Protein AF-A0A9Q0DSI4-F1 (afdb_monomer_lite)

Radius of gyration: 20.11 Å; chains: 1; bounding box: 54×29×51 Å

Foldseek 3Di:
DVVVQCVQQPFDWDWDADPVGDIDPIDTDPDAGPPPDPCRQVVQCVLCVPPDDAQWDWDDDRPDIKTKDKFQDPVVVVVRVVVRVVSRVVVCVVSVHDDPPVPDDKDWDPPPDDDDRITMIMD

pLDDT: mean 86.6, std 12.38, range [42.34, 95.94]

Secondary structure (DSSP, 8-state):
-HHHHHHHHSS-EE--B-TTS-BPPPEE--SS--TT-TTHHHHHHHHTTTPPP-SSEEEEETTEEEEEEEESSHHHHHHHHHHHHHHHHHHHHHTT----TTT---B------SS---EEEE-

Organism: NCBI:txid630683

Sequence (123 aa):
MVKFIMEMLSNRSFILRTSDGQRSRLRRLRNGVPQGSVLSPLLFNIYIHDLPETTSRQYGYADYLAIMLRRTTLSVVEQGLNQDMGILAAYLRKWCLQLSTGKTVGRIPPVQQRGQKGTVGVL

Structure (mmCIF, N/CA/C/O backbone):
data_AF-A0A9Q0DSI4-F1
#
_entry.id   AF-A0A9Q0DSI4-F1
#
loop_
_atom_site.group_PDB
_atom_site.id
_atom_site.type_symbol
_atom_site.label_atom_id
_atom_site.label_alt_id
_atom_site.label_comp_id
_atom_site.label_asym_id
_atom_site.label_entity_id
_atom_site.label_seq_id
_atom_site.pdbx_PDB_ins_code
_atom_site.Cartn_x
_atom_site.Cartn_y
_atom_site.Cartn_z
_atom_site.occupancy
_atom_site.B_iso_or_equiv
_atom_site.auth_seq_id
_atom_site.auth_comp_id
_atom_site.auth_asym_id
_atom_site.auth_atom_id
_atom_site.pdbx_PDB_model_num
ATOM 1 N N . MET A 1 1 ? -7.888 1.664 -26.792 1.00 78.06 1 MET A N 1
ATOM 2 C CA . MET A 1 1 ? -7.495 2.079 -25.427 1.00 78.06 1 MET A CA 1
ATOM 3 C C . MET A 1 1 ? -6.755 0.979 -24.664 1.00 78.06 1 MET A C 1
ATOM 5 O O . MET A 1 1 ? -5.603 1.188 -24.323 1.00 78.06 1 MET A O 1
ATOM 9 N N . VAL A 1 2 ? -7.338 -0.210 -24.453 1.00 89.06 2 VAL A N 1
ATOM 10 C CA . VAL A 1 2 ? -6.691 -1.301 -23.680 1.00 89.06 2 VAL A CA 1
ATOM 11 C C . VAL A 1 2 ? -5.323 -1.715 -24.240 1.00 89.06 2 VAL A C 1
ATOM 13 O O . VAL A 1 2 ? -4.371 -1.850 -23.481 1.00 89.06 2 VAL A O 1
ATOM 16 N N . LYS A 1 3 ? -5.187 -1.834 -25.568 1.00 90.88 3 LYS A N 1
ATOM 17 C CA . LYS A 1 3 ? -3.911 -2.181 -26.221 1.00 90.88 3 LYS A CA 1
ATOM 18 C C . LYS A 1 3 ? -2.771 -1.220 -25.852 1.00 90.88 3 LYS A C 1
ATOM 20 O O . LYS A 1 3 ? -1.685 -1.671 -25.518 1.00 90.88 3 LYS A O 1
ATOM 25 N N . PHE A 1 4 ? -3.056 0.081 -25.831 1.00 89.94 4 PHE A N 1
ATOM 26 C CA . PHE A 1 4 ? -2.087 1.110 -25.455 1.00 89.94 4 PHE A CA 1
ATOM 27 C C . PHE A 1 4 ? -1.634 0.961 -23.996 1.00 89.94 4 PHE A C 1
ATOM 29 O O . PHE A 1 4 ? -0.442 0.989 -23.713 1.00 89.94 4 PHE A O 1
ATOM 36 N N . ILE A 1 5 ? -2.570 0.714 -23.072 1.00 91.06 5 ILE A N 1
ATOM 37 C CA . ILE A 1 5 ? -2.248 0.459 -21.659 1.00 91.06 5 ILE A CA 1
ATOM 38 C C . ILE A 1 5 ? -1.375 -0.797 -21.524 1.00 91.06 5 ILE A C 1
ATOM 40 O O . ILE A 1 5 ? -0.373 -0.782 -20.814 1.00 91.06 5 ILE A O 1
ATOM 44 N N . MET A 1 6 ? -1.709 -1.875 -22.236 1.00 91.12 6 MET A N 1
ATOM 45 C CA . MET A 1 6 ? -0.925 -3.114 -22.204 1.00 91.12 6 MET A CA 1
ATOM 46 C C . MET A 1 6 ? 0.493 -2.908 -22.743 1.00 91.12 6 MET A C 1
ATOM 48 O O . MET A 1 6 ? 1.447 -3.399 -22.140 1.00 91.12 6 MET A O 1
ATOM 52 N N . GLU A 1 7 ? 0.651 -2.150 -23.829 1.00 89.25 7 GLU A N 1
ATOM 53 C CA . GLU A 1 7 ? 1.961 -1.770 -24.370 1.00 89.25 7 GLU A CA 1
ATOM 54 C C . GLU A 1 7 ? 2.759 -0.917 -23.376 1.00 89.25 7 GLU A C 1
ATOM 56 O O . GLU A 1 7 ? 3.935 -1.193 -23.152 1.00 89.25 7 GLU A O 1
ATOM 61 N N . MET A 1 8 ? 2.120 0.044 -22.698 1.00 88.56 8 MET A N 1
ATOM 62 C CA . MET A 1 8 ? 2.762 0.851 -21.653 1.00 88.56 8 MET A CA 1
ATOM 63 C C . MET A 1 8 ? 3.252 0.029 -20.458 1.00 88.56 8 MET A C 1
ATOM 65 O O . MET A 1 8 ? 4.232 0.404 -19.816 1.00 88.56 8 MET A O 1
ATOM 69 N N . LEU A 1 9 ? 2.559 -1.054 -20.104 1.00 90.12 9 LEU A N 1
ATOM 70 C CA . LEU A 1 9 ? 2.914 -1.883 -18.950 1.00 90.12 9 LEU A CA 1
ATOM 71 C C . LEU A 1 9 ? 3.929 -2.981 -19.301 1.00 90.12 9 LEU A C 1
ATOM 73 O O . LEU A 1 9 ? 4.706 -3.389 -18.428 1.00 90.12 9 LEU A O 1
ATOM 77 N N . SER A 1 10 ? 3.969 -3.413 -20.563 1.00 90.25 10 SER A N 1
ATOM 78 C CA . SER A 1 10 ? 4.767 -4.545 -21.047 1.00 90.25 10 SER A CA 1
ATOM 79 C C . SER A 1 10 ? 6.212 -4.175 -21.393 1.00 90.25 10 SER A C 1
ATOM 81 O O . SER A 1 10 ? 6.521 -3.050 -21.760 1.00 90.25 10 SER A O 1
ATOM 83 N N . ASN A 1 11 ? 7.117 -5.159 -21.307 1.00 86.75 11 ASN A N 1
ATOM 84 C CA . ASN A 1 11 ? 8.500 -5.088 -21.816 1.00 86.75 11 ASN A CA 1
ATOM 85 C C . ASN A 1 11 ? 9.344 -3.886 -21.359 1.00 86.75 11 ASN A C 1
ATOM 87 O O . ASN A 1 11 ? 10.311 -3.511 -22.017 1.00 86.75 11 ASN A O 1
ATOM 91 N N . ARG A 1 12 ? 9.037 -3.322 -20.191 1.00 91.00 12 ARG A N 1
ATOM 92 C CA . ARG A 1 12 ? 9.796 -2.203 -19.636 1.00 91.00 12 ARG A CA 1
ATOM 93 C C . ARG A 1 12 ? 11.124 -2.653 -19.046 1.00 91.00 12 ARG A C 1
ATOM 95 O O . ARG A 1 12 ? 11.206 -3.659 -18.337 1.00 91.00 12 ARG A O 1
ATOM 102 N N . SER A 1 13 ? 12.159 -1.857 -19.277 1.00 91.94 13 SER A N 1
ATOM 103 C CA . SER A 1 13 ? 13.484 -2.055 -18.697 1.00 91.94 13 SER A CA 1
ATOM 104 C C . SER A 1 13 ? 14.192 -0.729 -18.461 1.00 91.94 13 SER A C 1
ATOM 106 O O . SER A 1 13 ? 13.922 0.239 -19.165 1.00 91.94 13 SER A O 1
ATOM 108 N N . PHE A 1 14 ? 15.117 -0.695 -17.507 1.00 90.81 14 PHE A N 1
ATOM 109 C CA . PHE A 1 14 ? 15.926 0.484 -17.214 1.00 90.81 14 PHE A CA 1
ATOM 110 C C . PHE A 1 14 ? 17.386 0.116 -16.935 1.00 90.81 14 PHE A C 1
ATOM 112 O O . PHE A 1 14 ? 17.717 -1.028 -16.607 1.00 90.81 14 PHE A O 1
ATOM 119 N N . ILE A 1 15 ? 18.253 1.119 -17.066 1.00 93.75 15 ILE A N 1
ATOM 120 C CA . ILE A 1 15 ? 19.657 1.104 -16.653 1.00 93.75 15 ILE A CA 1
ATOM 121 C C . ILE A 1 15 ? 19.873 2.349 -15.801 1.00 93.75 15 ILE A C 1
ATOM 123 O O . ILE A 1 15 ? 19.434 3.434 -16.176 1.00 93.75 15 ILE A O 1
ATOM 127 N N . LEU A 1 16 ? 20.560 2.198 -14.675 1.00 92.44 16 LEU A N 1
ATOM 128 C CA . LEU A 1 16 ? 20.995 3.328 -13.866 1.00 92.44 16 LEU A CA 1
ATOM 129 C C . LEU A 1 16 ? 22.334 3.829 -14.396 1.00 92.44 16 LEU A C 1
ATOM 131 O O . LEU A 1 16 ? 23.232 3.030 -14.669 1.00 92.44 16 LEU A O 1
ATOM 135 N N . ARG A 1 17 ? 22.445 5.148 -14.543 1.00 95.31 17 ARG A N 1
ATOM 136 C CA . ARG A 1 17 ? 23.699 5.844 -14.819 1.00 95.31 17 ARG A CA 1
ATOM 137 C C . ARG A 1 17 ? 24.055 6.695 -13.618 1.00 95.31 17 ARG A C 1
ATOM 139 O O . ARG A 1 17 ? 23.227 7.485 -13.172 1.00 95.31 17 ARG A O 1
ATOM 146 N N . THR A 1 18 ? 25.257 6.514 -13.103 1.00 93.69 18 THR A N 1
ATOM 147 C CA . THR A 1 18 ? 25.804 7.331 -12.022 1.00 93.69 18 THR A CA 1
ATOM 148 C C . THR A 1 18 ? 26.532 8.546 -12.596 1.00 93.69 18 THR A C 1
ATOM 150 O O . THR A 1 18 ? 26.855 8.595 -13.786 1.00 93.69 18 THR A O 1
ATOM 153 N N . SER A 1 19 ? 26.758 9.556 -11.757 1.00 92.25 19 SER A N 1
ATOM 154 C CA . SER A 1 19 ? 27.421 10.807 -12.148 1.00 92.25 19 SER A CA 1
ATOM 155 C C . SER A 1 19 ? 28.874 10.609 -12.593 1.00 92.25 19 SE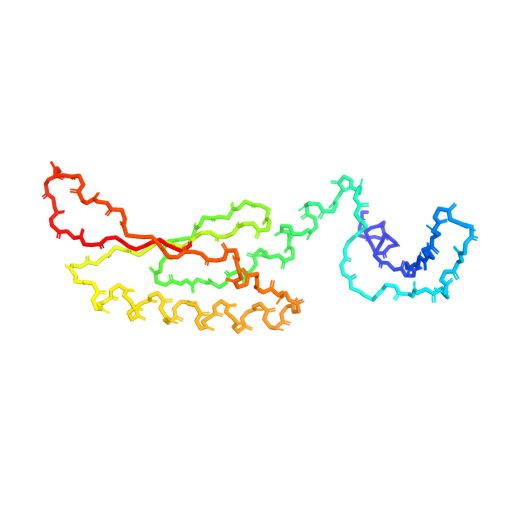R A C 1
ATOM 157 O O . SER A 1 19 ? 29.356 11.368 -13.426 1.00 92.25 19 SER A O 1
ATOM 159 N N . ASP A 1 20 ? 29.543 9.565 -12.101 1.00 93.56 20 ASP A N 1
ATOM 160 C CA . ASP A 1 20 ? 30.887 9.131 -12.511 1.00 93.56 20 ASP A CA 1
ATOM 161 C C . ASP A 1 20 ? 30.890 8.300 -13.815 1.00 93.56 20 ASP A C 1
ATOM 163 O O . ASP A 1 20 ? 31.924 7.783 -14.227 1.00 93.56 20 ASP A O 1
ATOM 167 N N . GLY A 1 21 ? 29.742 8.169 -14.492 1.00 92.00 21 GLY A N 1
ATOM 168 C CA . GLY A 1 21 ? 29.628 7.542 -15.812 1.00 92.00 21 GLY A CA 1
ATOM 169 C C . GLY A 1 21 ? 29.408 6.026 -15.805 1.00 92.00 21 GLY A C 1
ATOM 170 O O . GLY A 1 21 ? 29.236 5.437 -16.880 1.00 92.00 21 GLY A O 1
ATOM 171 N N . GLN A 1 22 ? 29.352 5.382 -14.635 1.00 94.56 22 GLN A N 1
ATOM 172 C CA . GLN A 1 22 ? 29.095 3.944 -14.550 1.00 94.56 22 GLN A CA 1
ATOM 173 C C . GLN A 1 22 ? 27.647 3.584 -14.899 1.00 94.56 22 GLN A C 1
ATOM 175 O O . GLN A 1 22 ? 26.717 4.389 -14.798 1.00 94.56 22 GLN A O 1
ATOM 180 N N . ARG A 1 23 ? 27.455 2.340 -15.356 1.00 95.69 23 ARG A N 1
ATOM 181 C CA . ARG A 1 23 ? 26.155 1.806 -15.781 1.00 95.69 23 ARG A CA 1
ATOM 182 C C . ARG A 1 23 ? 25.814 0.537 -15.024 1.00 95.69 23 ARG A C 1
ATOM 184 O O . ARG A 1 23 ? 26.627 -0.380 -14.937 1.00 95.69 23 ARG A O 1
ATOM 191 N N . SER A 1 24 ? 24.574 0.441 -14.554 1.00 94.31 24 SER A N 1
ATOM 192 C CA . SER A 1 24 ? 24.054 -0.831 -14.059 1.00 94.31 24 SER A CA 1
ATOM 193 C C . SER A 1 24 ? 23.828 -1.822 -15.203 1.00 94.31 24 SER A C 1
ATOM 195 O O . SER A 1 24 ? 23.702 -1.459 -16.373 1.00 94.31 24 SER A O 1
ATOM 197 N N . ARG A 1 25 ? 23.655 -3.099 -14.851 1.00 94.94 25 ARG A N 1
ATOM 198 C CA . ARG A 1 25 ? 23.054 -4.078 -15.767 1.00 94.94 25 ARG A CA 1
ATOM 199 C C . ARG A 1 25 ? 21.628 -3.649 -16.129 1.00 94.94 25 ARG A C 1
ATOM 201 O O . ARG A 1 25 ? 20.956 -3.005 -15.317 1.00 94.94 25 ARG A O 1
ATOM 208 N N . LEU A 1 26 ? 21.166 -4.049 -17.314 1.00 94.19 26 LEU A N 1
ATOM 209 C CA . LEU A 1 26 ? 19.774 -3.883 -17.727 1.00 94.19 26 LEU A CA 1
ATOM 210 C C . LEU A 1 26 ? 18.856 -4.619 -16.744 1.00 94.19 26 LEU A C 1
ATOM 212 O O . LEU A 1 26 ? 19.022 -5.815 -16.495 1.00 94.19 26 LEU A O 1
ATOM 216 N N . ARG A 1 27 ? 17.885 -3.906 -16.177 1.00 92.69 27 ARG A N 1
ATOM 217 C CA . ARG A 1 27 ? 16.870 -4.474 -15.286 1.00 92.69 27 ARG A CA 1
ATOM 218 C C . ARG A 1 27 ? 15.519 -4.424 -15.976 1.00 92.69 27 ARG A C 1
ATOM 220 O O . ARG A 1 27 ? 15.103 -3.365 -16.432 1.00 92.69 27 ARG A O 1
ATOM 227 N N . ARG A 1 28 ? 14.823 -5.560 -16.039 1.00 92.12 28 ARG A N 1
ATOM 228 C CA . ARG A 1 28 ? 13.447 -5.636 -16.547 1.00 92.12 28 ARG A CA 1
ATOM 229 C C . ARG A 1 28 ? 12.462 -5.372 -15.409 1.00 92.12 28 ARG A C 1
ATOM 231 O O . ARG A 1 28 ? 12.565 -5.996 -14.355 1.00 92.12 28 ARG A O 1
ATOM 238 N N . LEU A 1 29 ? 11.512 -4.473 -15.635 1.00 89.94 29 LEU A N 1
ATOM 239 C CA . LEU A 1 29 ? 10.433 -4.158 -14.702 1.00 89.94 29 LEU A CA 1
ATOM 240 C C . LEU A 1 29 ? 9.280 -5.132 -14.932 1.00 89.94 29 LEU A C 1
ATOM 242 O O . LEU A 1 29 ? 8.739 -5.206 -16.033 1.00 89.94 29 LEU A O 1
ATOM 246 N N . ARG A 1 30 ? 8.931 -5.897 -13.895 1.00 87.31 30 ARG A N 1
ATOM 247 C CA . ARG A 1 30 ? 7.808 -6.849 -13.936 1.00 87.31 30 ARG A CA 1
ATOM 248 C C . ARG A 1 30 ? 6.508 -6.250 -13.400 1.00 87.31 30 ARG A C 1
ATOM 250 O O . ARG A 1 30 ? 5.444 -6.619 -13.873 1.00 87.31 30 ARG A O 1
ATOM 257 N N . ASN A 1 31 ? 6.612 -5.303 -12.467 1.00 87.31 31 ASN A N 1
ATOM 258 C CA . ASN A 1 31 ? 5.484 -4.728 -11.736 1.00 87.31 31 ASN A CA 1
ATOM 259 C C . ASN A 1 31 ? 5.537 -3.190 -11.779 1.00 87.31 31 ASN A C 1
ATOM 261 O O . ASN A 1 31 ? 6.571 -2.602 -12.109 1.00 87.31 31 ASN A O 1
ATOM 265 N N . GLY A 1 32 ? 4.429 -2.551 -11.401 1.00 87.81 32 GLY A N 1
ATOM 266 C CA . GLY A 1 32 ? 4.300 -1.095 -11.289 1.00 87.81 32 GLY A CA 1
ATOM 267 C C . GLY A 1 32 ? 3.900 -0.412 -12.596 1.00 87.81 32 GLY A C 1
ATOM 268 O O . GLY A 1 32 ? 3.665 -1.058 -13.611 1.00 87.81 32 GLY A O 1
ATOM 269 N N . VAL A 1 33 ? 3.860 0.915 -12.595 1.00 90.19 33 VAL A N 1
ATOM 270 C CA . VAL A 1 33 ? 3.479 1.762 -13.742 1.00 90.19 33 VAL A CA 1
ATOM 271 C C . VAL A 1 33 ? 4.637 2.704 -14.108 1.00 90.19 33 VAL A C 1
ATOM 273 O O . VAL A 1 33 ? 5.528 2.898 -13.278 1.00 90.19 33 VAL A O 1
ATOM 276 N N . PRO A 1 34 ? 4.733 3.226 -15.346 1.00 86.75 34 PRO A N 1
ATOM 277 C CA . PRO A 1 34 ? 5.822 4.130 -15.719 1.00 86.75 34 PRO A CA 1
ATOM 278 C C . PRO A 1 34 ? 5.770 5.420 -14.887 1.00 86.75 34 PRO A C 1
ATOM 280 O O . PRO A 1 34 ? 4.843 6.219 -15.026 1.00 86.75 34 PRO A O 1
ATOM 283 N N . GLN A 1 35 ? 6.744 5.638 -14.003 1.00 83.12 35 GLN A N 1
ATOM 284 C CA . GLN A 1 35 ? 6.804 6.873 -13.216 1.00 83.12 35 GLN A CA 1
ATOM 285 C C . GLN A 1 35 ? 6.981 8.083 -14.145 1.00 83.12 35 GLN A C 1
ATOM 287 O O . GLN A 1 35 ? 7.770 8.032 -15.086 1.00 83.12 35 GLN A O 1
ATOM 292 N N . GLY A 1 36 ? 6.209 9.146 -13.911 1.00 84.38 36 GLY A N 1
ATOM 293 C CA . GLY A 1 36 ? 6.176 10.336 -14.773 1.00 84.38 36 GLY A CA 1
ATOM 294 C C . GLY A 1 36 ? 5.179 10.271 -15.937 1.00 84.38 36 GLY A C 1
ATOM 295 O O . GLY A 1 36 ? 4.996 11.267 -16.629 1.00 84.38 36 GLY A O 1
ATOM 296 N N . SER A 1 37 ? 4.490 9.143 -16.150 1.00 88.94 37 SER A N 1
ATOM 297 C CA . SER A 1 37 ? 3.376 9.101 -17.104 1.00 88.94 37 SER A CA 1
ATOM 298 C C . SER A 1 37 ? 2.103 9.710 -16.514 1.00 88.94 37 SER A C 1
ATOM 300 O O . SER A 1 37 ? 1.728 9.405 -15.383 1.00 88.94 37 SER A O 1
ATOM 302 N N . VAL A 1 38 ? 1.385 10.489 -17.328 1.00 89.31 38 VAL A N 1
ATOM 303 C CA . VAL A 1 38 ? 0.077 11.080 -16.994 1.00 89.31 38 VAL A CA 1
ATOM 304 C C . VAL A 1 38 ? -0.972 10.018 -16.640 1.00 89.31 38 VAL A C 1
ATOM 306 O O . VAL A 1 38 ? -1.847 10.269 -15.819 1.00 89.31 38 VAL A O 1
ATOM 309 N N . LEU A 1 39 ? -0.881 8.814 -17.218 1.00 90.94 39 LEU A N 1
ATOM 310 C CA . LEU A 1 39 ? -1.848 7.740 -16.960 1.00 90.94 39 LEU A CA 1
ATOM 311 C C . LEU A 1 39 ? -1.529 6.914 -15.713 1.00 90.94 39 LEU A C 1
ATOM 313 O O . LEU A 1 39 ? -2.397 6.198 -15.222 1.00 90.94 39 LEU A O 1
ATOM 317 N N . SER A 1 40 ? -0.310 7.003 -15.183 1.00 91.50 40 SER A N 1
ATOM 318 C CA . SER A 1 40 ? 0.112 6.195 -14.037 1.00 91.50 40 SER A CA 1
ATOM 319 C C . SER A 1 40 ? -0.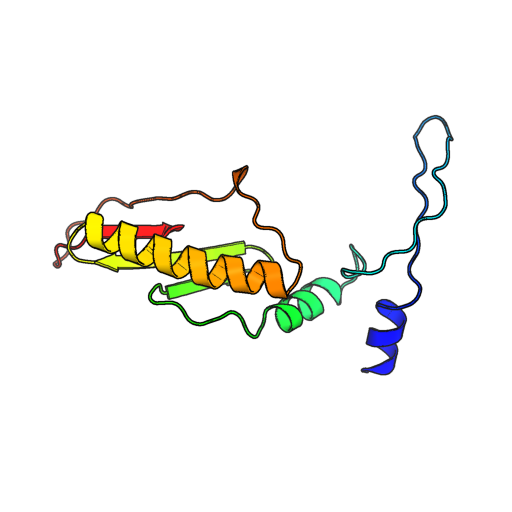744 6.410 -12.781 1.00 91.50 40 SER A C 1
ATOM 321 O O . SER A 1 40 ? -1.146 5.403 -12.197 1.00 91.50 40 SER A O 1
ATOM 323 N N . PRO A 1 41 ? -1.102 7.650 -12.381 1.00 91.81 41 PRO A N 1
ATOM 324 C CA . PRO A 1 41 ? -2.004 7.872 -11.247 1.00 91.81 41 PRO A CA 1
ATOM 325 C C . PRO A 1 41 ? -3.398 7.269 -11.459 1.00 91.81 41 PRO A C 1
ATOM 327 O O . PRO A 1 41 ? -3.957 6.662 -10.551 1.00 91.81 41 PRO A O 1
ATOM 330 N N . LEU A 1 42 ? -3.946 7.377 -12.674 1.00 92.19 42 LEU A N 1
ATOM 331 C CA . LEU A 1 42 ? -5.253 6.805 -13.004 1.00 92.19 42 LEU A CA 1
ATOM 332 C C . LEU A 1 42 ? -5.229 5.274 -12.925 1.00 92.19 42 LEU A C 1
ATOM 334 O O . LEU A 1 42 ? -6.117 4.669 -12.330 1.00 92.19 42 LEU A O 1
ATOM 338 N N . LEU A 1 43 ? -4.198 4.649 -13.500 1.00 92.44 43 LEU A N 1
ATOM 339 C CA . LEU A 1 43 ? -4.024 3.198 -13.452 1.00 92.44 43 LEU A CA 1
ATOM 340 C C . LEU A 1 43 ? -3.826 2.699 -12.019 1.00 92.44 43 LEU A C 1
ATOM 342 O O . LEU A 1 43 ? -4.333 1.634 -11.681 1.00 92.44 43 LEU A O 1
ATOM 346 N N . PHE A 1 44 ? -3.135 3.468 -11.175 1.00 91.75 44 PHE A N 1
ATOM 347 C CA . PHE A 1 44 ? -3.000 3.148 -9.759 1.00 91.75 44 PHE A CA 1
ATOM 348 C C . PHE A 1 44 ? -4.350 3.193 -9.034 1.00 91.75 44 PHE A C 1
ATOM 350 O O . PHE A 1 44 ? -4.686 2.234 -8.349 1.00 91.75 44 PHE A O 1
ATOM 357 N N . ASN A 1 45 ? -5.164 4.231 -9.250 1.00 92.06 45 ASN A N 1
ATOM 358 C CA . ASN A 1 45 ? -6.501 4.316 -8.651 1.00 92.06 45 ASN A CA 1
ATOM 359 C C . ASN A 1 45 ? -7.405 3.148 -9.075 1.00 92.06 45 ASN A C 1
ATOM 361 O O . ASN A 1 45 ? -8.139 2.616 -8.251 1.00 92.06 45 ASN A O 1
ATOM 365 N N . ILE A 1 46 ? -7.330 2.720 -10.341 1.00 93.06 46 ILE A N 1
ATOM 366 C CA . ILE A 1 46 ? -8.051 1.530 -10.823 1.00 93.06 46 ILE A CA 1
ATOM 367 C C . ILE A 1 46 ? -7.524 0.262 -10.137 1.00 93.06 46 ILE A C 1
ATOM 369 O O . ILE A 1 46 ? -8.310 -0.605 -9.770 1.00 93.06 46 ILE A O 1
ATOM 373 N N . TYR A 1 47 ? -6.206 0.157 -9.949 1.00 92.94 47 TYR A N 1
ATOM 374 C CA . TYR A 1 47 ? -5.565 -0.993 -9.311 1.00 92.94 47 TYR A CA 1
ATOM 375 C C . TYR A 1 47 ? -5.987 -1.188 -7.851 1.00 92.94 47 TYR A C 1
ATOM 377 O O . TYR A 1 47 ? -6.096 -2.325 -7.412 1.00 92.94 47 TYR A O 1
ATOM 385 N N . ILE A 1 48 ? -6.238 -0.098 -7.119 1.00 93.69 48 ILE A N 1
ATOM 386 C CA . ILE A 1 48 ? -6.669 -0.138 -5.712 1.00 93.69 48 ILE A CA 1
ATOM 387 C C . ILE A 1 48 ? -8.185 0.023 -5.528 1.00 93.69 48 ILE A C 1
ATOM 389 O O . ILE A 1 48 ? -8.654 0.192 -4.405 1.00 93.69 48 ILE A O 1
ATOM 393 N N . HIS A 1 49 ? -8.964 0.028 -6.613 1.00 93.06 49 HIS A N 1
ATOM 394 C CA . HIS A 1 49 ? -10.395 0.340 -6.564 1.00 93.06 49 HIS A CA 1
ATOM 395 C C . HIS A 1 49 ? -11.204 -0.669 -5.731 1.00 93.06 49 HIS A C 1
ATOM 397 O O . HIS A 1 49 ? -12.262 -0.331 -5.210 1.00 93.06 49 HIS A O 1
ATOM 403 N N . ASP A 1 50 ? -10.725 -1.906 -5.599 1.00 93.88 50 ASP A N 1
ATOM 404 C CA . ASP A 1 50 ? -11.357 -2.970 -4.814 1.00 93.88 50 ASP A CA 1
ATOM 405 C C . ASP A 1 50 ? -10.836 -3.042 -3.367 1.00 93.88 50 ASP A C 1
ATOM 407 O O . ASP A 1 50 ? -10.830 -4.116 -2.756 1.00 93.88 50 ASP A O 1
ATOM 411 N N . LEU A 1 51 ? -10.379 -1.909 -2.822 1.00 94.00 51 LEU A N 1
ATOM 412 C CA . LEU A 1 51 ? -9.960 -1.797 -1.429 1.00 94.00 51 LEU A CA 1
ATOM 413 C C . LEU A 1 51 ? -11.063 -2.363 -0.509 1.00 94.00 51 LEU A C 1
ATOM 415 O O . LEU A 1 51 ? -12.232 -2.001 -0.661 1.00 94.00 51 LEU A O 1
ATOM 419 N N . PRO A 1 52 ? -10.731 -3.281 0.416 1.00 95.50 52 PRO A N 1
ATOM 420 C CA . PRO A 1 52 ? -11.735 -4.008 1.171 1.00 95.50 52 PRO A CA 1
ATOM 421 C C . PRO A 1 52 ? -12.432 -3.067 2.140 1.00 95.50 52 PRO A C 1
ATOM 423 O O . PRO A 1 52 ? -11.794 -2.209 2.752 1.00 95.50 52 PRO A O 1
ATOM 426 N N . GLU A 1 53 ? -13.728 -3.273 2.338 1.00 93.69 53 GLU A N 1
ATOM 427 C CA . GLU A 1 53 ? -14.454 -2.559 3.378 1.00 93.69 53 GLU A CA 1
ATOM 428 C C . GLU A 1 53 ? -13.931 -2.943 4.768 1.00 93.69 53 GLU A C 1
ATOM 430 O O . GLU A 1 53 ? -13.549 -4.084 5.043 1.00 93.69 53 GLU A O 1
ATOM 435 N N . THR A 1 54 ? -13.917 -1.956 5.655 1.00 94.94 54 THR A N 1
ATOM 436 C CA . THR A 1 54 ? -13.481 -2.089 7.044 1.00 94.94 54 THR A CA 1
ATOM 437 C C . THR A 1 54 ? -14.538 -1.519 7.970 1.00 94.94 54 THR A C 1
ATOM 439 O O . THR A 1 54 ? -15.440 -0.800 7.541 1.00 94.94 54 THR A O 1
ATOM 442 N N . THR A 1 55 ? -14.404 -1.772 9.269 1.00 94.19 55 THR A N 1
ATOM 443 C CA . THR A 1 55 ? -15.289 -1.151 10.262 1.00 94.19 55 THR A CA 1
ATOM 444 C C . THR A 1 55 ? -15.068 0.365 10.339 1.00 94.19 55 THR A C 1
ATOM 446 O O . THR A 1 55 ? -15.991 1.136 10.625 1.00 94.19 55 THR A O 1
ATOM 449 N N . SER A 1 56 ? -13.830 0.798 10.102 1.00 94.81 56 SER A N 1
ATOM 450 C CA . SER A 1 56 ? -13.434 2.198 10.003 1.00 94.81 56 SER A CA 1
ATOM 451 C C . SER A 1 56 ? -13.880 2.832 8.692 1.00 94.81 56 SER A C 1
ATOM 453 O O . SER A 1 56 ? -13.897 2.189 7.643 1.00 94.81 56 SER A O 1
ATOM 455 N N . ARG A 1 57 ? -14.163 4.137 8.739 1.00 94.62 57 ARG A N 1
ATOM 456 C CA . ARG A 1 57 ? -14.322 4.947 7.524 1.00 94.62 57 ARG A CA 1
ATOM 457 C C . ARG A 1 57 ? -12.964 5.130 6.863 1.00 94.62 57 ARG A C 1
ATOM 459 O O . ARG A 1 57 ? -11.998 5.410 7.565 1.00 94.62 57 ARG A O 1
ATOM 466 N N . GLN A 1 58 ? -12.917 5.027 5.541 1.00 93.56 58 GLN A N 1
ATOM 467 C CA . GLN A 1 58 ? -11.688 5.124 4.758 1.00 93.56 58 GLN A CA 1
ATOM 468 C C . GLN A 1 58 ? -11.660 6.423 3.950 1.00 93.56 58 GLN A C 1
ATOM 470 O O . GLN A 1 58 ? -12.677 6.844 3.399 1.00 93.56 58 GLN A O 1
ATOM 475 N N . TYR A 1 59 ? -10.487 7.042 3.868 1.00 92.31 59 TYR A N 1
ATOM 476 C CA . TYR A 1 59 ? -10.227 8.252 3.097 1.00 92.31 59 TYR A CA 1
ATOM 477 C C . TYR A 1 59 ? -8.961 8.030 2.270 1.00 92.31 59 TYR A C 1
ATOM 479 O O . TYR A 1 59 ? -7.870 7.922 2.826 1.00 92.31 59 TYR A O 1
ATOM 487 N N . GLY A 1 60 ? -9.112 7.926 0.951 1.00 91.00 60 GLY A N 1
ATOM 488 C CA . GLY A 1 60 ? -8.010 7.665 0.027 1.00 91.00 60 GLY A CA 1
ATOM 489 C C . GLY A 1 60 ? -7.654 8.886 -0.819 1.00 91.00 60 GLY A C 1
ATOM 490 O O . GLY A 1 60 ? -8.542 9.586 -1.306 1.00 91.00 60 GLY A O 1
ATOM 491 N N . TYR A 1 61 ? -6.361 9.116 -1.031 1.00 89.69 61 TYR A N 1
ATOM 492 C CA . TYR A 1 61 ? -5.847 10.051 -2.028 1.00 89.69 61 TYR A CA 1
ATOM 493 C C . TYR A 1 61 ? -4.531 9.528 -2.604 1.00 89.69 61 TYR A C 1
ATOM 495 O O . TYR A 1 61 ? -3.518 9.494 -1.906 1.00 89.69 61 TYR A O 1
ATOM 503 N N . ALA A 1 62 ? -4.532 9.151 -3.886 1.00 88.56 62 ALA A N 1
ATOM 504 C CA . ALA A 1 62 ? -3.400 8.463 -4.508 1.00 88.56 62 ALA A CA 1
ATOM 505 C C . ALA A 1 62 ? -2.951 7.266 -3.641 1.00 88.56 62 ALA A C 1
ATOM 507 O O . ALA A 1 62 ? -3.770 6.406 -3.333 1.00 88.56 62 ALA A O 1
ATOM 508 N N . ASP A 1 63 ? -1.682 7.207 -3.236 1.00 87.69 63 ASP A N 1
ATOM 509 C CA . ASP A 1 63 ? -1.108 6.170 -2.372 1.00 87.69 63 ASP A CA 1
ATOM 510 C C . ASP A 1 63 ? -1.372 6.373 -0.869 1.00 87.69 63 ASP A C 1
ATOM 512 O O . ASP A 1 63 ? -1.043 5.499 -0.064 1.00 87.69 63 ASP A O 1
ATOM 516 N N . TYR A 1 64 ? -1.986 7.492 -0.478 1.00 89.44 64 TYR A N 1
ATOM 517 C CA . TYR A 1 64 ? -2.367 7.752 0.905 1.00 89.44 64 TYR A CA 1
ATOM 518 C C . TYR A 1 64 ? -3.729 7.146 1.216 1.00 89.44 64 TYR A C 1
ATOM 520 O O . TYR A 1 64 ? -4.722 7.428 0.546 1.00 89.44 64 TYR A O 1
ATOM 528 N N . LEU A 1 65 ? -3.778 6.370 2.292 1.00 91.00 65 LEU A N 1
ATOM 529 C CA . LEU A 1 65 ? -5.001 5.846 2.878 1.00 91.00 65 LEU A CA 1
ATOM 530 C C . LEU A 1 65 ? -5.019 6.224 4.355 1.00 91.00 65 LEU A C 1
ATOM 532 O O . LEU A 1 65 ? -4.079 5.895 5.074 1.00 91.00 65 LEU A O 1
ATOM 536 N N . ALA A 1 66 ? -6.089 6.885 4.782 1.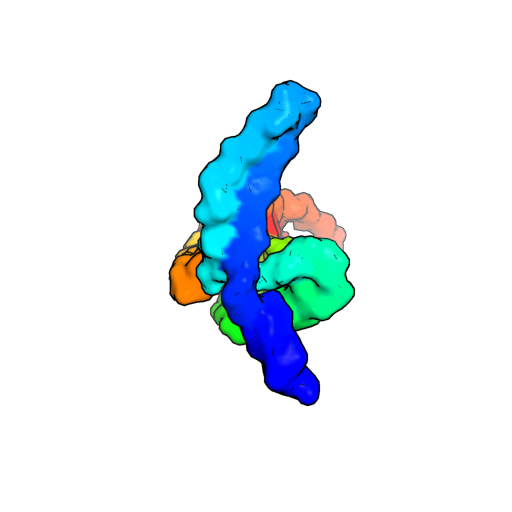00 92.19 66 ALA A N 1
ATOM 537 C CA . ALA A 1 66 ? -6.377 7.135 6.184 1.00 92.19 66 ALA A CA 1
ATOM 538 C C . ALA A 1 66 ? -7.641 6.380 6.596 1.00 92.19 66 ALA A C 1
ATOM 540 O O . ALA A 1 66 ? -8.633 6.373 5.859 1.00 92.19 66 ALA A O 1
ATOM 541 N N . ILE A 1 67 ? -7.628 5.772 7.780 1.00 93.38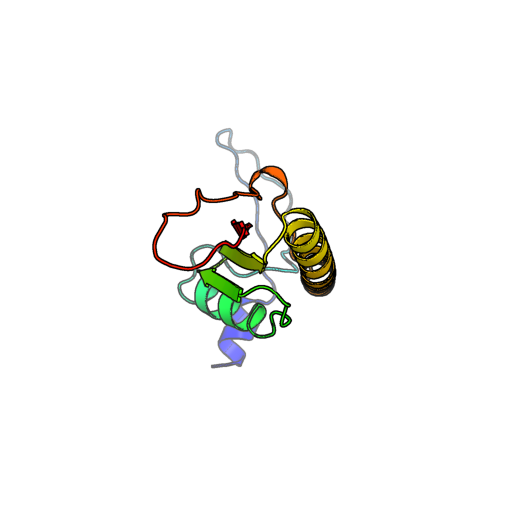 67 ILE A N 1
ATOM 542 C CA . ILE A 1 67 ? -8.800 5.100 8.347 1.00 93.38 67 ILE A CA 1
ATOM 543 C C . ILE A 1 67 ? -9.189 5.722 9.681 1.00 93.38 67 ILE A C 1
ATOM 545 O O . ILE A 1 67 ? -8.339 6.049 10.503 1.00 93.38 67 ILE A O 1
ATOM 549 N N . MET A 1 68 ? -10.490 5.904 9.902 1.00 93.06 68 MET A N 1
ATOM 550 C CA . MET A 1 68 ? -11.023 6.538 11.104 1.00 93.06 68 MET A CA 1
ATOM 551 C C . MET A 1 68 ? -12.092 5.676 11.764 1.00 93.06 68 MET A C 1
ATOM 553 O O . MET A 1 68 ? -13.136 5.381 11.170 1.00 93.06 68 MET A O 1
ATOM 557 N N . LEU A 1 69 ? -11.875 5.382 13.043 1.00 92.25 69 LEU A N 1
ATOM 558 C CA . LEU A 1 69 ? -12.813 4.664 13.892 1.00 92.25 69 LEU A CA 1
ATOM 559 C C . LEU A 1 69 ? -13.252 5.535 15.067 1.00 92.25 69 LEU A C 1
ATOM 561 O O . LEU A 1 69 ? -12.432 6.098 15.787 1.00 92.25 69 LEU A O 1
ATOM 565 N N . ARG A 1 70 ? -14.563 5.605 15.306 1.00 91.31 70 ARG A N 1
ATOM 566 C CA . ARG A 1 70 ? -15.139 6.267 16.484 1.00 91.31 70 ARG A CA 1
ATOM 567 C C . ARG A 1 70 ? -15.874 5.254 17.349 1.00 91.31 70 ARG A C 1
ATOM 569 O O . ARG A 1 70 ? -16.794 4.589 16.866 1.00 91.31 70 ARG A O 1
ATOM 576 N N . ARG A 1 71 ? -15.490 5.150 18.622 1.00 88.75 71 ARG A N 1
ATOM 577 C CA . ARG A 1 71 ? -16.124 4.282 19.631 1.00 88.75 71 ARG A CA 1
ATOM 578 C C . ARG A 1 71 ? -16.158 4.976 20.991 1.00 88.75 71 ARG A C 1
ATOM 580 O O . ARG A 1 71 ? -15.634 6.067 21.155 1.00 88.75 71 ARG A O 1
ATOM 587 N N . THR A 1 72 ? -16.829 4.383 21.967 1.00 87.19 72 THR A N 1
ATOM 588 C CA . THR A 1 72 ? -16.980 4.961 23.313 1.00 87.19 72 THR A CA 1
ATOM 589 C C . THR A 1 72 ? -15.731 4.807 24.178 1.00 87.19 72 THR A C 1
ATOM 591 O O . THR A 1 72 ? -15.487 5.650 25.035 1.00 87.19 72 THR A O 1
ATOM 594 N N . THR A 1 73 ? -14.934 3.765 23.936 1.00 87.75 73 THR A N 1
ATOM 595 C CA . THR A 1 73 ? -13.775 3.402 24.758 1.00 87.75 73 THR A CA 1
ATOM 596 C C . THR A 1 73 ? -12.559 3.162 23.878 1.00 87.75 73 THR A C 1
ATOM 598 O O . THR A 1 73 ? -12.676 2.555 22.813 1.00 87.75 73 THR A O 1
ATOM 601 N N . LEU A 1 74 ? -11.386 3.585 24.355 1.00 87.19 74 LEU A N 1
ATOM 602 C CA . LEU A 1 74 ? -10.120 3.425 23.644 1.00 87.19 74 LEU A CA 1
ATOM 603 C C . LEU A 1 74 ? -9.816 1.962 23.296 1.00 87.19 74 LEU A C 1
ATOM 605 O O . LEU A 1 74 ? -9.486 1.679 22.155 1.00 87.19 74 LEU A O 1
ATOM 609 N N . SER A 1 75 ? -10.036 1.031 24.226 1.00 89.81 75 SER A N 1
ATOM 610 C CA . SER A 1 75 ? -9.822 -0.404 23.985 1.00 89.81 75 SER A CA 1
ATOM 611 C C . SER A 1 75 ? -10.604 -0.931 22.769 1.00 89.81 75 SER A C 1
ATOM 613 O O . SER A 1 75 ? -10.070 -1.696 21.970 1.00 89.81 75 SER A O 1
ATOM 615 N N . VAL A 1 76 ? -11.841 -0.461 22.562 1.00 90.81 76 VAL A N 1
ATOM 616 C CA . VAL A 1 76 ? -12.658 -0.852 21.397 1.00 90.81 76 VAL A CA 1
ATOM 617 C C . VAL A 1 76 ? -12.143 -0.190 20.114 1.00 90.81 76 VAL A C 1
ATOM 619 O O . VAL A 1 76 ? -12.215 -0.787 19.042 1.00 90.81 76 VAL A O 1
ATOM 622 N N . VAL A 1 77 ? -11.613 1.037 20.208 1.00 90.81 77 VAL A N 1
ATOM 623 C CA . VAL A 1 77 ? -10.951 1.707 19.076 1.00 90.81 77 VAL A CA 1
ATOM 624 C C . VAL A 1 77 ? -9.703 0.929 18.661 1.00 90.81 77 VAL A C 1
ATOM 626 O O . VAL A 1 77 ? -9.558 0.608 17.489 1.00 90.81 77 VAL A O 1
ATOM 629 N N . GLU A 1 78 ? -8.831 0.587 19.607 1.00 90.75 78 GLU A N 1
ATOM 630 C CA . GLU A 1 78 ? -7.599 -0.163 19.345 1.00 90.75 78 GLU A CA 1
ATOM 631 C C . GLU A 1 78 ? -7.895 -1.533 18.738 1.00 90.75 78 GLU A C 1
ATOM 633 O O . GLU A 1 78 ? -7.312 -1.897 17.719 1.00 90.75 78 GLU A O 1
ATOM 638 N N . GLN A 1 79 ? -8.847 -2.275 19.313 1.00 93.62 79 GLN A N 1
ATOM 639 C CA . GLN A 1 79 ? -9.246 -3.577 18.789 1.00 93.62 79 GLN A CA 1
ATOM 640 C C . GLN A 1 79 ? -9.783 -3.472 17.354 1.00 93.62 79 GLN A C 1
ATOM 642 O O . GLN A 1 79 ? -9.375 -4.251 16.493 1.00 93.62 79 GLN A O 1
ATOM 647 N N . GLY A 1 80 ? -10.668 -2.506 17.086 1.00 93.62 80 GLY A N 1
ATOM 648 C CA . GLY A 1 80 ? -11.242 -2.315 15.755 1.00 93.62 80 GLY A CA 1
ATOM 649 C C . GLY A 1 80 ? -10.207 -1.877 14.719 1.00 93.62 80 GLY A C 1
ATOM 650 O O . GLY A 1 80 ? -10.164 -2.440 13.629 1.00 93.62 80 GLY A O 1
ATOM 651 N N . LEU A 1 81 ? -9.319 -0.940 15.069 1.00 93.56 81 LEU A N 1
ATOM 652 C CA . LEU A 1 81 ? -8.233 -0.520 14.181 1.00 93.56 81 LEU A CA 1
ATOM 653 C C . LEU A 1 81 ? -7.255 -1.667 13.902 1.00 93.56 81 LEU A C 1
ATOM 655 O O . LEU A 1 81 ? -6.849 -1.845 12.760 1.00 93.56 81 LEU A O 1
ATOM 659 N N . ASN A 1 82 ? -6.918 -2.488 14.899 1.00 93.31 82 ASN A N 1
ATOM 660 C CA . ASN A 1 82 ? -6.057 -3.656 14.696 1.00 93.31 82 ASN A CA 1
ATOM 661 C C . ASN A 1 82 ? -6.698 -4.694 13.763 1.00 93.31 82 ASN A C 1
ATOM 663 O O . ASN A 1 82 ? -6.013 -5.268 12.914 1.00 93.31 82 ASN A O 1
ATOM 667 N N . GLN A 1 83 ? -8.009 -4.915 13.886 1.00 95.94 83 GLN A N 1
ATOM 668 C CA . GLN A 1 83 ? -8.750 -5.790 12.980 1.00 95.94 83 GLN A CA 1
ATOM 669 C C . GLN A 1 83 ? -8.741 -5.245 11.545 1.00 95.94 83 GLN A C 1
ATOM 671 O O . GLN A 1 83 ? -8.410 -5.979 10.611 1.00 95.94 83 GLN A O 1
ATOM 676 N N . ASP A 1 84 ? -9.043 -3.957 11.373 1.00 95.38 84 ASP A N 1
ATOM 677 C CA . ASP A 1 84 ? -9.047 -3.293 10.068 1.00 95.38 84 ASP A CA 1
ATOM 678 C C . ASP A 1 84 ? -7.644 -3.308 9.429 1.00 95.38 84 ASP A C 1
ATOM 680 O O . ASP A 1 84 ? -7.499 -3.614 8.244 1.00 95.38 84 ASP A O 1
ATOM 684 N N . MET A 1 85 ? -6.589 -3.094 10.223 1.00 93.00 85 MET A N 1
ATOM 685 C CA . MET A 1 85 ? -5.198 -3.219 9.775 1.00 93.00 85 MET A CA 1
ATOM 686 C C . MET A 1 85 ? -4.855 -4.636 9.309 1.00 93.00 85 MET A C 1
ATOM 688 O O . MET A 1 85 ? -4.117 -4.789 8.337 1.00 93.00 85 MET A O 1
ATOM 692 N N . GLY A 1 86 ? -5.399 -5.675 9.949 1.00 94.12 86 GLY A N 1
ATOM 693 C CA . GLY A 1 86 ? -5.233 -7.060 9.506 1.00 94.12 86 GLY A CA 1
ATOM 694 C C . GLY A 1 86 ? -5.849 -7.318 8.126 1.00 94.12 86 GLY A C 1
ATOM 695 O O . GLY A 1 86 ? -5.215 -7.941 7.269 1.00 94.12 86 GLY A O 1
ATOM 696 N N . ILE A 1 87 ? -7.053 -6.788 7.887 1.00 95.75 87 ILE A N 1
ATOM 697 C CA . ILE A 1 87 ? -7.757 -6.878 6.597 1.00 95.75 87 ILE A CA 1
ATOM 698 C C . ILE A 1 87 ? -6.959 -6.149 5.508 1.00 95.75 87 ILE A C 1
ATOM 700 O O . ILE A 1 87 ? -6.652 -6.730 4.461 1.00 95.75 87 ILE A O 1
ATOM 704 N N . LEU A 1 88 ? -6.561 -4.901 5.773 1.00 94.69 88 LEU A N 1
ATOM 705 C CA . LEU A 1 88 ? -5.787 -4.092 4.832 1.00 94.69 88 LEU A CA 1
ATOM 706 C C . LEU A 1 88 ? -4.418 -4.717 4.544 1.00 94.69 88 LEU A C 1
ATOM 708 O O . LEU A 1 88 ? -4.019 -4.803 3.387 1.00 94.69 88 LEU A O 1
ATOM 712 N N . ALA A 1 89 ? -3.714 -5.234 5.553 1.00 93.50 89 ALA A N 1
ATOM 713 C CA . ALA A 1 89 ? -2.431 -5.907 5.356 1.00 93.50 89 ALA A CA 1
ATOM 714 C C . ALA A 1 89 ? -2.559 -7.152 4.463 1.00 93.50 89 ALA A C 1
ATOM 716 O O . ALA A 1 89 ? -1.708 -7.391 3.600 1.00 93.50 89 ALA A O 1
ATOM 717 N N . ALA A 1 90 ? -3.631 -7.935 4.627 1.00 95.38 90 ALA A N 1
ATOM 718 C CA . ALA A 1 90 ? -3.901 -9.079 3.764 1.00 95.38 90 ALA A CA 1
ATOM 719 C C . ALA A 1 90 ? -4.153 -8.650 2.309 1.00 95.38 90 ALA A C 1
ATOM 721 O O . ALA A 1 90 ? -3.592 -9.262 1.395 1.00 95.38 90 ALA A O 1
ATOM 722 N N . TYR A 1 91 ? -4.928 -7.582 2.102 1.00 95.56 91 TYR A N 1
ATOM 723 C CA . TYR A 1 91 ? -5.171 -6.995 0.784 1.00 95.56 91 TYR A CA 1
ATOM 724 C C . TYR A 1 91 ? -3.883 -6.478 0.133 1.00 95.56 91 TYR A C 1
ATOM 726 O O . TYR A 1 91 ? -3.557 -6.880 -0.983 1.00 95.56 91 TYR A O 1
ATOM 734 N N . LEU A 1 92 ? -3.102 -5.657 0.841 1.00 93.56 92 LEU A N 1
ATOM 735 C CA . LEU A 1 92 ? -1.848 -5.105 0.322 1.00 93.56 92 LEU A CA 1
ATOM 736 C C . LEU A 1 92 ? -0.884 -6.224 -0.085 1.00 93.56 92 LEU A C 1
ATOM 738 O O . LEU A 1 92 ? -0.321 -6.190 -1.176 1.00 93.56 92 LEU A O 1
ATOM 742 N N . ARG A 1 93 ? -0.769 -7.277 0.734 1.00 93.94 93 ARG A N 1
ATOM 743 C CA . ARG A 1 93 ? 0.046 -8.455 0.411 1.00 93.94 93 ARG A CA 1
ATOM 744 C C . ARG A 1 93 ? -0.458 -9.190 -0.834 1.00 93.94 93 ARG A C 1
ATOM 746 O O . ARG A 1 93 ? 0.362 -9.568 -1.665 1.00 93.94 93 ARG A O 1
ATOM 753 N N . LYS A 1 94 ? -1.776 -9.382 -0.978 1.00 94.88 94 LYS A N 1
ATOM 754 C CA . LYS A 1 94 ? -2.389 -10.004 -2.168 1.00 94.88 94 LYS A CA 1
ATOM 755 C C . LYS A 1 94 ? -2.044 -9.224 -3.440 1.00 94.88 94 LYS A C 1
ATOM 757 O O . LYS A 1 94 ? -1.734 -9.831 -4.460 1.00 94.88 94 LYS A O 1
ATOM 762 N N . TRP A 1 95 ? -2.053 -7.897 -3.357 1.00 92.62 95 TRP A N 1
ATOM 763 C CA . TRP A 1 95 ? -1.781 -6.990 -4.472 1.00 92.62 95 TRP A CA 1
ATOM 764 C C . TRP A 1 95 ? -0.318 -6.533 -4.562 1.00 92.62 95 TRP A C 1
ATOM 766 O O . TRP A 1 95 ? -0.011 -5.578 -5.275 1.00 92.62 95 TRP A O 1
ATOM 776 N N . CYS A 1 96 ? 0.610 -7.205 -3.875 1.00 91.81 96 CYS A N 1
ATOM 777 C CA . CYS A 1 96 ? 2.043 -6.882 -3.892 1.00 91.81 96 CYS A CA 1
ATOM 778 C C . CYS A 1 96 ? 2.366 -5.409 -3.551 1.00 91.81 96 CYS A C 1
ATOM 780 O O . CYS A 1 96 ? 3.364 -4.862 -4.025 1.00 91.81 96 CYS A O 1
ATOM 782 N N . LEU A 1 97 ? 1.529 -4.769 -2.735 1.00 91.31 97 LEU A N 1
ATOM 783 C CA . LEU A 1 97 ? 1.735 -3.433 -2.190 1.00 91.31 97 LEU A CA 1
ATOM 784 C C . LEU A 1 97 ? 2.418 -3.536 -0.823 1.00 91.31 97 LEU A C 1
ATOM 786 O O . LEU A 1 97 ? 2.152 -4.446 -0.037 1.00 91.31 97 LEU A O 1
ATOM 790 N N . GLN A 1 98 ? 3.309 -2.591 -0.533 1.00 88.19 98 GLN A N 1
ATOM 791 C CA . GLN A 1 98 ? 4.037 -2.540 0.731 1.00 88.19 98 GLN A CA 1
ATOM 792 C C . GLN A 1 98 ? 3.570 -1.347 1.556 1.00 88.19 98 GLN A C 1
ATOM 794 O O . GLN A 1 98 ? 3.626 -0.205 1.101 1.00 88.19 98 GLN A O 1
ATOM 799 N N . LEU A 1 99 ? 3.140 -1.619 2.787 1.00 85.75 99 LEU A N 1
ATOM 800 C CA . LEU A 1 99 ? 2.811 -0.573 3.744 1.00 85.75 99 LEU A CA 1
ATOM 801 C C . LEU A 1 99 ? 4.098 0.099 4.236 1.00 85.75 99 LEU A C 1
ATOM 803 O O . LEU A 1 99 ? 5.025 -0.569 4.697 1.00 85.75 99 LEU A O 1
ATOM 807 N N . SER A 1 100 ? 4.142 1.429 4.183 1.00 85.62 100 SER A N 1
ATOM 808 C CA . SER A 1 100 ? 5.249 2.210 4.742 1.00 85.62 100 SER A CA 1
ATOM 809 C C . SER A 1 100 ? 5.105 2.334 6.260 1.00 85.62 100 SER A C 1
ATOM 811 O O . SER A 1 100 ? 4.651 3.362 6.753 1.00 85.62 100 SER A O 1
ATOM 813 N N . THR A 1 101 ? 5.521 1.309 7.006 1.00 82.38 101 THR A N 1
ATOM 814 C CA . THR A 1 101 ? 5.379 1.248 8.476 1.00 82.38 101 THR A CA 1
ATOM 815 C C . THR A 1 101 ? 5.968 2.460 9.199 1.00 82.38 101 THR A C 1
ATOM 817 O O . THR A 1 101 ? 5.370 2.948 10.147 1.00 82.38 101 THR A O 1
ATOM 820 N N . GLY A 1 102 ? 7.093 3.002 8.721 1.00 81.38 102 GLY A N 1
ATOM 821 C CA . GLY A 1 102 ? 7.710 4.207 9.293 1.00 81.38 102 GLY A CA 1
ATOM 822 C C . GLY A 1 102 ? 6.942 5.511 9.040 1.00 81.38 102 GLY A C 1
ATOM 823 O O . GLY A 1 102 ? 7.247 6.523 9.661 1.00 81.38 102 GLY A O 1
ATOM 824 N N . LYS A 1 103 ? 5.967 5.508 8.121 1.00 80.69 103 LYS A N 1
ATOM 825 C CA . LYS A 1 103 ? 5.100 6.660 7.821 1.00 80.69 103 LYS A CA 1
ATOM 826 C C . LYS A 1 103 ? 3.687 6.499 8.384 1.00 80.69 103 LYS A C 1
ATOM 828 O O . LYS A 1 103 ? 2.969 7.490 8.476 1.00 80.69 103 LYS A O 1
ATOM 833 N N . THR A 1 104 ? 3.281 5.280 8.737 1.00 84.19 104 THR A N 1
ATOM 834 C CA . THR A 1 104 ? 1.973 4.995 9.335 1.00 84.19 104 THR A CA 1
ATOM 835 C C . THR A 1 104 ? 1.942 5.508 10.773 1.00 84.19 104 THR A C 1
ATOM 837 O O . THR A 1 104 ? 2.789 5.136 11.582 1.00 84.19 104 THR A O 1
ATOM 840 N N . VAL A 1 105 ? 0.974 6.369 11.099 1.00 84.81 105 VAL A N 1
ATOM 841 C CA . VAL A 1 105 ? 0.890 7.025 12.410 1.00 84.81 105 VAL A CA 1
ATOM 842 C C . VAL A 1 105 ? -0.521 6.942 12.975 1.00 84.81 105 VAL A C 1
ATOM 844 O O . VAL A 1 105 ? -1.471 7.390 12.353 1.00 84.81 105 VAL A O 1
ATOM 847 N N . GLY A 1 106 ? -0.654 6.422 14.194 1.00 84.94 106 GLY A N 1
ATOM 848 C CA . GLY A 1 106 ? -1.910 6.473 14.942 1.00 84.94 106 GLY A CA 1
ATOM 849 C C . GLY A 1 106 ? -2.064 7.800 15.672 1.00 84.94 106 GLY A C 1
ATOM 850 O O . GLY A 1 106 ? -1.143 8.247 16.357 1.00 84.94 106 GLY A O 1
ATOM 851 N N . ARG A 1 107 ? -3.230 8.439 15.550 1.00 83.75 107 ARG A N 1
ATOM 852 C CA . ARG A 1 107 ? -3.584 9.660 16.282 1.00 83.75 107 ARG A CA 1
ATOM 853 C C . ARG A 1 107 ? -4.968 9.548 16.903 1.00 83.75 107 ARG A C 1
ATOM 855 O O . ARG A 1 107 ? -5.929 9.143 16.258 1.00 83.75 107 ARG A O 1
ATOM 862 N N . ILE A 1 108 ? -5.069 9.991 18.151 1.00 81.88 108 ILE A N 1
ATOM 863 C CA . ILE A 1 108 ? -6.333 10.160 18.868 1.00 81.88 108 ILE A CA 1
ATOM 864 C C . ILE A 1 108 ? -6.569 11.668 18.967 1.00 81.88 108 ILE A C 1
ATOM 866 O O . ILE A 1 108 ? -5.900 12.328 19.766 1.00 81.88 108 ILE A O 1
ATOM 870 N N . PRO A 1 109 ? -7.437 12.263 18.130 1.00 74.94 109 PRO A N 1
ATOM 871 C CA . PRO A 1 109 ? -7.729 13.682 18.246 1.00 74.94 109 PRO A CA 1
ATOM 872 C C . PRO A 1 109 ? -8.435 13.984 19.579 1.00 74.94 109 PRO A C 1
ATOM 874 O O . PRO A 1 109 ? -9.246 13.175 20.049 1.00 74.94 109 PRO A O 1
ATOM 877 N N . PRO A 1 110 ? -8.166 15.152 20.194 1.00 62.25 110 PRO A N 1
ATOM 878 C CA . PRO A 1 110 ? -8.881 15.579 21.386 1.00 62.25 110 PRO A CA 1
ATOM 879 C C . PRO A 1 110 ? -10.373 15.720 21.069 1.00 62.25 110 PRO A C 1
ATOM 881 O O . PRO A 1 110 ? -10.767 16.288 20.049 1.00 62.25 110 PRO A O 1
ATOM 884 N N . VAL A 1 111 ? -11.222 15.185 21.947 1.00 61.81 111 VAL A N 1
ATOM 885 C CA . VAL A 1 111 ? -12.678 15.267 21.795 1.00 61.81 111 VAL A CA 1
ATOM 886 C C . VAL A 1 111 ? -13.108 16.717 22.035 1.00 61.81 111 VAL A C 1
ATOM 888 O O . VAL A 1 111 ? -13.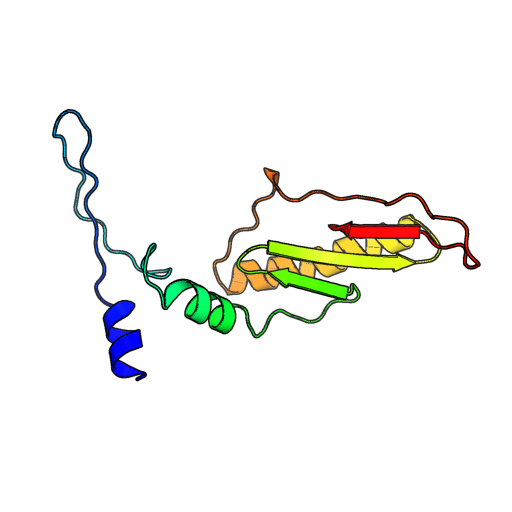233 17.149 23.180 1.00 61.81 111 VAL A O 1
ATOM 891 N N . GLN A 1 112 ? -13.342 17.483 20.965 1.00 50.97 112 GLN A N 1
ATOM 892 C CA . GLN A 1 112 ? -13.950 18.811 21.071 1.00 50.97 112 GLN A CA 1
ATOM 893 C C . GLN A 1 112 ? -15.380 18.635 21.610 1.00 50.97 112 GLN A C 1
ATOM 895 O O . GLN A 1 112 ? -16.232 18.025 20.960 1.00 50.97 112 GLN A O 1
ATOM 900 N N . GLN A 1 113 ? -15.642 19.122 22.824 1.00 45.62 113 GLN A N 1
ATOM 901 C CA . GLN A 1 113 ? -16.930 18.971 23.500 1.00 45.62 113 GLN A CA 1
ATOM 902 C C . GLN A 1 113 ? -18.043 19.743 22.769 1.00 45.62 113 GLN A C 1
ATOM 904 O O . GLN A 1 113 ? -18.342 20.891 23.079 1.00 45.62 113 GLN A O 1
ATOM 909 N N . ARG A 1 114 ? -18.714 19.090 21.820 1.00 42.34 114 ARG A N 1
ATOM 910 C CA . ARG A 1 114 ? -20.105 19.389 21.461 1.00 42.34 114 ARG A CA 1
ATOM 911 C C . ARG A 1 114 ? -20.883 18.072 21.389 1.00 42.34 114 ARG A C 1
ATOM 913 O O . ARG A 1 114 ? -20.908 17.387 20.375 1.00 42.34 114 ARG A O 1
ATOM 920 N N . GLY A 1 115 ? -21.484 17.701 22.519 1.00 47.81 115 GLY A N 1
ATOM 921 C CA . GLY A 1 115 ? -22.686 16.861 22.572 1.00 47.81 115 GLY A CA 1
ATOM 922 C C . GLY A 1 115 ? -22.562 15.332 22.623 1.00 47.81 115 GLY A C 1
ATOM 923 O O . GLY A 1 115 ? -23.555 14.708 22.977 1.00 47.81 115 GLY A O 1
ATOM 924 N N . GLN A 1 116 ? -21.423 14.686 22.335 1.00 46.38 116 GLN A N 1
ATOM 925 C CA . GLN A 1 116 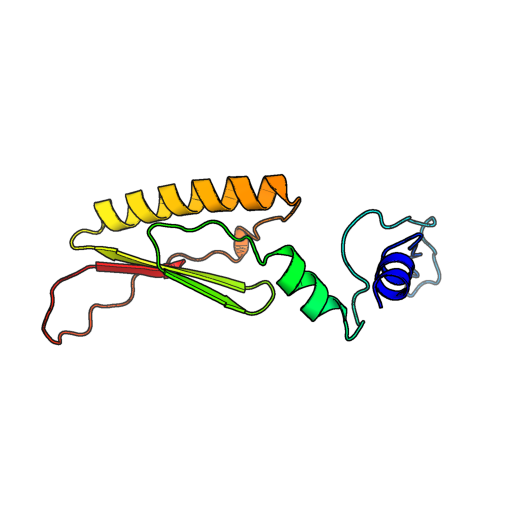? -21.334 13.210 22.408 1.00 46.38 116 GLN A CA 1
ATOM 926 C C . GLN A 1 116 ? -19.954 12.702 22.862 1.00 46.38 116 GLN A C 1
ATOM 928 O O . GLN A 1 116 ? -18.963 12.860 22.150 1.00 46.38 116 GLN A O 1
ATOM 933 N N . LYS A 1 117 ? -19.907 12.040 24.030 1.00 45.41 117 LYS A N 1
ATOM 934 C CA . LYS A 1 117 ? -18.715 11.388 24.604 1.00 45.41 117 LYS A CA 1
ATOM 935 C C . LYS A 1 117 ? -18.321 10.162 23.763 1.00 45.41 117 LYS A C 1
ATOM 937 O O . LYS A 1 117 ? -19.008 9.147 23.799 1.00 45.41 117 LYS A O 1
ATOM 942 N N . GLY A 1 118 ? -17.230 10.243 23.005 1.00 53.81 118 GLY A N 1
ATOM 943 C CA . GLY A 1 118 ? -16.641 9.089 22.321 1.00 53.81 118 GLY A CA 1
ATOM 944 C C . GLY A 1 118 ? -15.204 9.359 21.885 1.00 53.81 118 GLY A C 1
ATOM 945 O O . GLY A 1 118 ? -14.883 10.477 21.494 1.00 53.81 118 GLY A O 1
ATOM 946 N N . THR A 1 119 ? -14.355 8.340 21.966 1.00 56.28 119 THR A N 1
ATOM 947 C CA . THR A 1 119 ? -12.959 8.328 21.522 1.00 56.28 119 THR A CA 1
ATOM 948 C C . THR A 1 119 ? -12.887 8.095 20.009 1.00 56.28 119 THR A C 1
ATOM 950 O O . THR A 1 119 ? -13.565 7.221 19.463 1.00 56.28 119 THR A O 1
ATOM 953 N N . VAL A 1 120 ? -12.064 8.880 19.317 1.00 63.91 120 VAL A N 1
ATOM 954 C CA . VAL A 1 120 ? -11.792 8.739 17.879 1.00 63.91 120 VAL A CA 1
ATOM 955 C C . VAL A 1 120 ? -10.341 8.299 17.719 1.00 63.91 120 VAL A C 1
ATOM 957 O O . VAL A 1 120 ? -9.474 8.865 18.372 1.00 63.91 120 VAL A O 1
ATOM 960 N N . GLY A 1 121 ? -10.075 7.308 16.874 1.00 62.88 121 GLY A N 1
ATOM 961 C CA . GLY A 1 121 ? -8.729 6.943 16.434 1.00 62.88 121 GLY A CA 1
ATOM 962 C C . GLY A 1 121 ? -8.621 7.080 14.919 1.00 62.88 121 GLY A C 1
ATOM 963 O O . GLY A 1 121 ? -9.557 6.721 14.202 1.00 62.88 121 GLY A O 1
ATOM 964 N N . VAL A 1 122 ? -7.503 7.631 14.452 1.00 62.28 122 VAL A N 1
ATOM 965 C CA . VAL A 1 122 ? -7.165 7.789 13.033 1.00 62.28 122 VAL A CA 1
ATOM 966 C C . VAL A 1 122 ? -5.801 7.159 12.784 1.00 62.28 122 VAL A C 1
ATOM 968 O O . VAL A 1 122 ? -4.880 7.399 13.565 1.00 62.28 122 VAL A O 1
ATOM 971 N N . LEU A 1 123 ? -5.685 6.374 11.719 1.00 61.06 123 LEU A N 1
ATOM 972 C CA . LEU A 1 123 ? -4.422 5.876 11.167 1.00 61.06 123 LEU A CA 1
ATOM 973 C C . LEU A 1 123 ? -4.204 6.451 9.770 1.00 61.06 123 LEU A C 1
ATOM 975 O O . LEU A 1 123 ? -5.231 6.658 9.081 1.00 61.06 123 LEU A O 1
#

InterPro domains:
  IPR000477 Reverse transcriptase domain [PF00078] (12-105)
  IPR000477 Reverse transcriptase domain [PS50878] (1-123)
  IPR052560 RNA-directed DNA polymerase, mobile element [PTHR36688] (2-105)